Protein AF-A0A7C8DFK2-F1 (afdb_monomer)

Structure (mmCIF, N/CA/C/O backbone):
data_AF-A0A7C8DFK2-F1
#
_entry.id   AF-A0A7C8DFK2-F1
#
loop_
_atom_site.group_PDB
_atom_site.id
_atom_site.type_symbol
_atom_site.label_atom_id
_atom_site.label_alt_id
_atom_site.label_comp_id
_atom_site.label_asym_id
_atom_site.label_entity_id
_atom_site.label_seq_id
_atom_site.pdbx_PDB_ins_code
_atom_site.Cartn_x
_atom_site.Cartn_y
_atom_site.Cartn_z
_atom_site.occupancy
_atom_site.B_iso_or_equiv
_atom_site.auth_seq_id
_atom_site.auth_comp_id
_atom_site.auth_asym_id
_atom_site.auth_atom_id
_atom_site.pdbx_PDB_model_num
ATOM 1 N N . MET A 1 1 ? -37.347 67.494 65.744 1.00 39.38 1 MET A N 1
ATOM 2 C CA . MET A 1 1 ? -37.400 66.284 66.594 1.00 39.38 1 MET A CA 1
ATOM 3 C C . MET A 1 1 ? -36.451 65.264 65.971 1.00 39.38 1 MET A C 1
ATOM 5 O O . MET A 1 1 ? -36.341 65.267 64.757 1.00 39.38 1 MET A O 1
ATOM 9 N N . ALA A 1 2 ? -35.683 64.570 66.809 1.00 41.47 2 ALA A N 1
ATOM 10 C CA . ALA A 1 2 ? -34.433 63.833 66.560 1.00 41.47 2 ALA A CA 1
ATOM 11 C C . ALA A 1 2 ? -34.474 62.707 65.473 1.00 41.47 2 ALA A C 1
ATOM 13 O O . ALA A 1 2 ? -35.560 62.387 65.000 1.00 41.47 2 ALA A O 1
ATOM 14 N N . PRO A 1 3 ? -33.302 62.149 65.079 1.00 59.75 3 PRO A N 1
ATOM 15 C CA . PRO A 1 3 ? -32.980 61.576 63.761 1.00 59.75 3 PRO A CA 1
ATOM 16 C C . PRO A 1 3 ? -32.951 60.034 63.719 1.00 59.75 3 PRO A C 1
ATOM 18 O O . PRO A 1 3 ? -32.849 59.394 64.762 1.00 59.75 3 PRO A O 1
ATOM 21 N N . ASP A 1 4 ? -32.890 59.440 62.523 1.00 48.78 4 ASP A N 1
ATOM 22 C CA . ASP A 1 4 ? -32.510 58.038 62.322 1.00 48.78 4 ASP A CA 1
ATOM 23 C C . ASP A 1 4 ? -31.568 57.842 61.120 1.00 48.78 4 ASP A C 1
ATOM 25 O O . ASP A 1 4 ? -31.900 57.975 59.945 1.00 48.78 4 ASP A O 1
ATOM 29 N N . ALA A 1 5 ? -30.323 57.514 61.459 1.00 47.28 5 ALA A N 1
ATOM 30 C CA . ALA A 1 5 ? -29.384 56.857 60.573 1.00 47.28 5 ALA A CA 1
ATOM 31 C C . ALA A 1 5 ? -29.802 55.391 60.404 1.00 47.28 5 ALA A C 1
ATOM 33 O O . ALA A 1 5 ? -30.155 54.740 61.387 1.00 47.28 5 ALA A O 1
ATOM 34 N N . GLY A 1 6 ? -29.660 54.821 59.206 1.00 37.69 6 GLY A N 1
ATOM 35 C CA . GLY A 1 6 ? -29.756 53.371 59.099 1.00 37.69 6 GLY A CA 1
ATOM 36 C C . GLY A 1 6 ? -29.758 52.793 57.696 1.00 37.69 6 GLY A C 1
ATOM 37 O O . GLY A 1 6 ? -30.711 52.942 56.949 1.00 37.69 6 GLY A O 1
ATOM 38 N N . CYS A 1 7 ? -28.741 51.971 57.455 1.00 39.50 7 CYS A N 1
ATOM 39 C CA . CYS A 1 7 ? -28.824 50.765 56.636 1.00 39.50 7 CYS A CA 1
ATOM 40 C C . CYS A 1 7 ? -28.683 50.930 55.114 1.00 39.50 7 CYS A C 1
ATOM 42 O O . CYS A 1 7 ? -29.612 50.774 54.325 1.00 39.50 7 CYS A O 1
ATOM 44 N N . TRP A 1 8 ? -27.425 51.106 54.710 1.00 36.88 8 TRP A N 1
ATOM 45 C CA . TRP A 1 8 ? -26.896 50.567 53.463 1.00 36.88 8 TRP A CA 1
ATOM 46 C C . TRP A 1 8 ? -27.195 49.062 53.387 1.00 36.88 8 TRP A C 1
ATOM 48 O O . TRP A 1 8 ? -26.505 48.256 54.005 1.00 36.88 8 TRP A O 1
ATOM 58 N N . SER A 1 9 ? -28.232 48.679 52.646 1.00 44.69 9 SER A N 1
ATOM 59 C CA . SER A 1 9 ? -28.533 47.279 52.349 1.00 44.69 9 SER A CA 1
ATOM 60 C C . SER A 1 9 ? -28.952 47.143 50.891 1.00 44.69 9 SER A C 1
ATOM 62 O O . SER A 1 9 ? -30.128 47.188 50.547 1.00 44.69 9 SER A O 1
ATOM 64 N N . LEU A 1 10 ? -27.959 46.975 50.019 1.00 46.81 10 LEU A N 1
ATOM 65 C CA . LEU A 1 10 ? -28.132 46.305 48.734 1.00 46.81 10 LEU A CA 1
ATOM 66 C C . LEU A 1 10 ? -27.070 45.209 48.620 1.00 46.81 10 LEU A C 1
ATOM 68 O O . LEU A 1 10 ? -26.018 45.356 48.009 1.00 46.81 10 LEU A O 1
ATOM 72 N N . ALA A 1 11 ? -27.375 44.123 49.329 1.00 45.28 11 ALA A N 1
ATOM 73 C CA . ALA A 1 11 ? -27.334 42.750 48.841 1.00 45.28 11 ALA A CA 1
ATOM 74 C C . ALA A 1 11 ? -26.162 42.364 47.916 1.00 45.28 11 ALA A C 1
ATOM 76 O O . ALA A 1 11 ? -26.335 42.061 46.736 1.00 45.28 11 ALA A O 1
ATOM 77 N N . PHE A 1 12 ? -24.985 42.197 48.519 1.00 43.47 12 PHE A N 1
ATOM 78 C CA . PHE A 1 12 ? -24.087 41.105 48.143 1.00 43.47 12 PHE A CA 1
ATOM 79 C C . PHE A 1 12 ? -24.758 39.776 48.525 1.00 43.47 12 PHE A C 1
ATOM 81 O O . PHE A 1 12 ? -24.598 39.293 49.640 1.00 43.47 12 PHE A O 1
ATOM 88 N N . SER A 1 13 ? -25.553 39.191 47.628 1.00 46.25 13 SER A N 1
ATOM 89 C CA . SER A 1 13 ? -25.879 37.762 47.701 1.00 46.25 13 SER A CA 1
ATOM 90 C C . SER A 1 13 ? -26.435 37.264 46.372 1.00 46.25 13 SER A C 1
ATOM 92 O O . SER A 1 13 ? -27.638 37.159 46.162 1.00 46.25 13 SER A O 1
ATOM 94 N N . PHE A 1 14 ? -25.532 36.945 45.450 1.00 41.47 14 PHE A N 1
ATOM 95 C CA . PHE A 1 14 ? -25.810 35.931 44.439 1.00 41.47 14 PHE A CA 1
ATOM 96 C C . PHE A 1 14 ? -24.705 34.884 44.519 1.00 41.47 14 PHE A C 1
ATOM 98 O O . PHE A 1 14 ? -23.790 34.807 43.701 1.00 41.47 14 PHE A O 1
ATOM 105 N N . ILE A 1 15 ? -24.802 34.085 45.580 1.00 49.53 15 ILE A N 1
ATOM 106 C CA . ILE A 1 15 ? -24.203 32.760 45.663 1.00 49.53 15 ILE A CA 1
ATOM 107 C C . ILE A 1 15 ? -24.819 31.959 44.509 1.00 49.53 15 ILE A C 1
ATOM 109 O O . ILE A 1 15 ? -25.947 31.476 44.605 1.00 49.53 15 ILE A O 1
ATOM 113 N N . ARG A 1 16 ? -24.120 31.877 43.368 1.00 46.88 16 ARG A N 1
ATOM 114 C CA . ARG A 1 16 ? -24.496 30.931 42.313 1.00 46.88 16 ARG A CA 1
ATOM 115 C C . ARG A 1 16 ? -24.232 29.518 42.833 1.00 46.88 16 ARG A C 1
ATOM 117 O O . ARG A 1 16 ? -23.141 29.271 43.350 1.00 46.88 16 ARG A O 1
ATOM 124 N N . PRO A 1 17 ? -25.196 28.598 42.685 1.00 42.25 17 PRO A N 1
ATOM 125 C CA . PRO A 1 17 ? -25.042 27.232 43.138 1.00 42.25 17 PRO A CA 1
ATOM 126 C C . PRO A 1 17 ? -23.887 26.560 42.398 1.00 42.25 17 PRO A C 1
ATOM 128 O O . PRO A 1 17 ? -23.664 26.768 41.201 1.00 42.25 17 PRO A O 1
ATOM 131 N N . SER A 1 18 ? -23.159 25.757 43.165 1.00 50.97 18 SER A N 1
ATOM 132 C CA . SER A 1 18 ? -22.146 24.812 42.735 1.00 50.97 18 SER A CA 1
ATOM 133 C C . SER A 1 18 ? -22.627 24.017 41.521 1.00 50.97 18 SER A C 1
ATOM 135 O O . SER A 1 18 ? -23.393 23.062 41.626 1.00 50.97 18 SER A O 1
ATOM 137 N N . GLN A 1 19 ? -22.122 24.390 40.346 1.00 52.59 19 GLN A N 1
ATOM 138 C CA . GLN A 1 19 ? -22.049 23.483 39.211 1.00 52.59 19 GLN A CA 1
ATOM 139 C C . GLN A 1 19 ? -21.081 22.375 39.620 1.00 52.59 19 GLN A C 1
ATOM 141 O O . GLN A 1 19 ? -19.871 22.468 39.407 1.00 52.59 19 GLN A O 1
ATOM 146 N N . THR A 1 20 ? -21.614 21.342 40.270 1.00 50.38 20 THR A N 1
ATOM 147 C CA . THR A 1 20 ? -20.996 20.024 40.307 1.00 50.38 20 THR A CA 1
ATOM 148 C C . THR A 1 20 ? -20.925 19.582 38.857 1.00 50.38 20 THR A C 1
ATOM 150 O O . THR A 1 20 ? -21.845 18.998 38.294 1.00 50.38 20 THR A O 1
ATOM 153 N N . ARG A 1 21 ? -19.827 19.982 38.211 1.00 52.28 21 ARG A N 1
ATOM 154 C CA . ARG A 1 21 ? -19.403 19.498 36.911 1.00 52.28 21 ARG A CA 1
ATOM 155 C C . ARG A 1 21 ? -19.293 17.997 37.106 1.00 52.28 21 ARG A C 1
ATOM 157 O O . ARG A 1 21 ? -18.309 17.530 37.672 1.00 52.28 21 ARG A O 1
ATOM 164 N N . PHE A 1 22 ? -20.372 17.296 36.762 1.00 51.34 22 PHE A N 1
ATOM 165 C CA . PHE A 1 22 ? -20.474 15.852 36.772 1.00 51.34 22 PHE A CA 1
ATOM 166 C C . PHE A 1 22 ? -19.246 15.376 36.019 1.00 51.34 22 PHE A C 1
ATOM 168 O O . PHE A 1 22 ? -19.125 15.575 34.807 1.00 51.34 22 PHE A O 1
ATOM 175 N N . PHE A 1 23 ? -18.260 14.922 36.786 1.00 56.03 23 PHE A N 1
ATOM 176 C CA . PHE A 1 23 ? -16.980 14.487 36.282 1.00 56.03 23 PHE A CA 1
ATOM 177 C C . PHE A 1 23 ? -17.324 13.203 35.547 1.00 56.03 23 PHE A C 1
ATOM 179 O O . PHE A 1 23 ? -17.422 12.141 36.156 1.00 56.03 23 PHE A O 1
ATOM 186 N N . LYS A 1 24 ? -17.637 13.322 34.249 1.00 47.75 24 LYS A N 1
ATOM 187 C CA . LYS A 1 24 ? -17.709 12.174 33.358 1.00 47.75 24 LYS A CA 1
ATOM 188 C C . LYS A 1 24 ? -16.368 11.487 33.576 1.00 47.75 24 LYS A C 1
ATOM 190 O O . LYS A 1 24 ? -15.349 12.144 33.332 1.00 47.75 24 LYS A O 1
ATOM 195 N N . PRO A 1 25 ? -16.341 10.270 34.147 1.00 43.12 25 PRO A N 1
ATOM 196 C CA . PRO A 1 25 ? -15.081 9.605 34.393 1.00 43.12 25 PRO A CA 1
ATOM 197 C C . PRO A 1 25 ? -14.350 9.626 33.062 1.00 43.12 25 PRO A C 1
ATOM 199 O O . PRO A 1 25 ? -14.952 9.334 32.021 1.00 43.12 25 PRO A O 1
ATOM 202 N N . ALA A 1 26 ? -13.097 10.076 33.086 1.00 50.59 26 ALA A N 1
ATOM 203 C CA . ALA A 1 26 ? -12.192 9.864 31.982 1.00 50.59 26 ALA A CA 1
ATOM 204 C C . ALA A 1 26 ? -12.039 8.348 31.885 1.00 50.59 26 ALA A C 1
ATOM 206 O O . ALA A 1 26 ? -11.118 7.762 32.445 1.00 50.59 26 ALA A O 1
ATOM 207 N N . HIS A 1 27 ? -13.012 7.705 31.236 1.00 48.81 27 HIS A N 1
ATOM 208 C CA . HIS A 1 27 ? -12.797 6.434 30.602 1.00 48.81 27 HIS A CA 1
ATOM 209 C C . HIS A 1 27 ? -11.564 6.717 29.768 1.00 48.81 27 HIS A C 1
ATOM 211 O O . HIS A 1 27 ? -11.586 7.614 28.917 1.00 48.81 27 HIS A O 1
ATOM 217 N N . SER A 1 28 ? -10.455 6.073 30.120 1.00 44.50 28 SER A N 1
ATOM 218 C CA . SER A 1 28 ? -9.318 5.984 29.230 1.00 44.50 28 SER A CA 1
ATOM 219 C C . SER A 1 28 ? -9.921 5.732 27.860 1.00 44.50 28 SER A C 1
ATOM 221 O O . SER A 1 28 ? -10.651 4.751 27.687 1.00 44.50 28 SER A O 1
ATOM 223 N N . VAL A 1 29 ? -9.733 6.683 26.941 1.00 52.44 29 VAL A N 1
ATOM 224 C CA . VAL A 1 29 ? -10.050 6.491 25.529 1.00 52.44 29 VAL A CA 1
ATOM 225 C C . VAL A 1 29 ? -9.021 5.474 25.060 1.00 52.44 29 VAL A C 1
ATOM 227 O O . VAL A 1 29 ? -8.019 5.789 24.425 1.00 52.44 29 VAL A O 1
ATOM 230 N N . GLU A 1 30 ? -9.208 4.238 25.504 1.00 52.97 30 GLU A N 1
ATOM 231 C CA . GLU A 1 30 ? -8.744 3.064 24.819 1.00 52.97 30 GLU A CA 1
ATOM 232 C C . GLU A 1 30 ? -9.419 3.216 23.468 1.00 52.97 30 GLU A C 1
ATOM 234 O O . GLU A 1 30 ? -10.645 3.177 23.384 1.00 52.97 30 GLU A O 1
ATOM 239 N N . GLY A 1 31 ? -8.644 3.660 22.475 1.00 55.91 31 GLY A N 1
ATOM 240 C CA . GLY A 1 31 ? -9.186 4.021 21.177 1.00 55.91 31 GLY A CA 1
ATOM 241 C C . GLY A 1 31 ? -9.900 2.800 20.631 1.00 55.91 31 GLY A C 1
ATOM 242 O O . GLY A 1 31 ? -9.245 1.858 20.184 1.00 55.91 31 GLY A O 1
ATOM 243 N N . ASP A 1 32 ? -11.222 2.784 20.748 1.00 64.75 32 ASP A N 1
ATOM 244 C CA . ASP A 1 32 ? -12.007 1.636 20.346 1.00 64.75 32 ASP A CA 1
ATOM 245 C C . ASP A 1 32 ? -12.040 1.639 18.823 1.00 64.75 32 ASP A C 1
ATOM 247 O O . ASP A 1 32 ? -12.810 2.344 18.172 1.00 64.75 32 ASP A O 1
ATOM 251 N N . GLN A 1 33 ? -11.076 0.938 18.231 1.00 79.00 33 GLN A N 1
ATOM 252 C CA . GLN A 1 33 ? -11.057 0.741 16.797 1.00 79.00 33 GLN A CA 1
ATOM 253 C C . GLN A 1 33 ? -12.172 -0.222 16.435 1.00 79.00 33 GLN A C 1
ATOM 255 O O . GLN A 1 33 ? -12.206 -1.357 16.920 1.00 79.00 33 GLN A O 1
ATOM 260 N N . THR A 1 34 ? -13.006 0.193 15.486 1.00 88.50 34 THR A N 1
ATOM 261 C CA . THR A 1 34 ? -14.001 -0.695 14.892 1.00 88.50 34 THR A CA 1
ATOM 262 C C . THR A 1 34 ? -13.335 -1.968 14.363 1.00 88.50 34 THR A C 1
ATOM 264 O O . THR A 1 34 ? -12.220 -1.943 13.829 1.00 88.50 34 THR A O 1
ATOM 267 N N . MET A 1 35 ? -14.030 -3.102 14.467 1.00 90.81 35 MET A N 1
ATOM 268 C CA . MET A 1 35 ? -13.520 -4.377 13.950 1.00 90.81 35 MET A CA 1
ATOM 269 C C . MET A 1 35 ? -13.180 -4.303 12.457 1.00 90.81 35 MET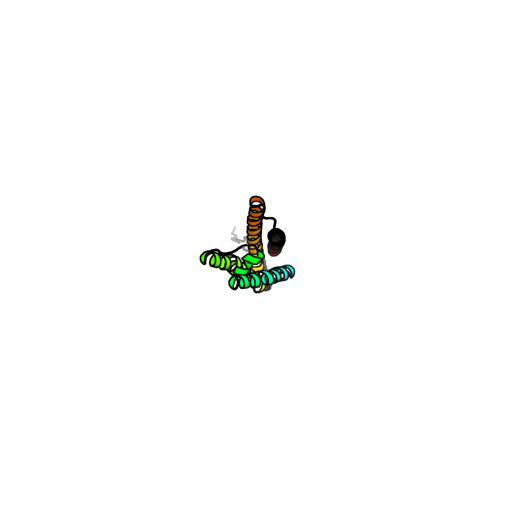 A C 1
ATOM 271 O O . MET A 1 35 ? -12.186 -4.878 12.025 1.00 90.81 35 MET A O 1
ATOM 275 N N . ALA A 1 36 ? -13.942 -3.523 11.685 1.00 91.50 36 ALA A N 1
ATOM 276 C CA . ALA A 1 36 ? -13.654 -3.264 10.278 1.00 91.50 36 ALA A CA 1
ATOM 277 C C . ALA A 1 36 ? -12.286 -2.585 10.073 1.00 91.50 36 ALA A C 1
ATOM 279 O O . ALA A 1 36 ? -11.546 -2.979 9.175 1.00 91.50 36 ALA A O 1
ATOM 280 N N . MET A 1 37 ? -11.915 -1.611 10.916 1.00 93.00 37 MET A N 1
ATOM 281 C CA . MET A 1 37 ? -10.613 -0.9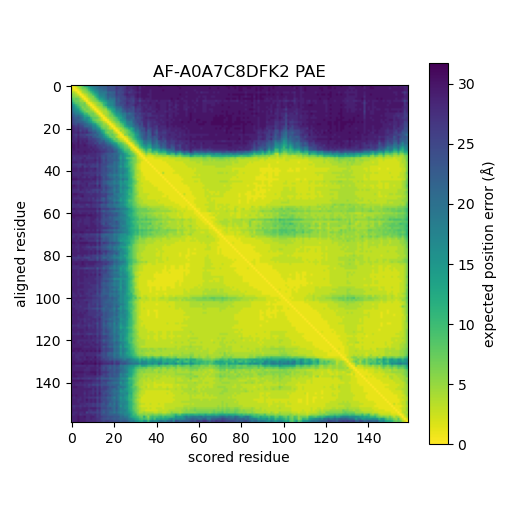33 10.829 1.00 93.00 37 MET A CA 1
ATOM 282 C C . MET A 1 37 ? -9.472 -1.893 11.152 1.00 93.00 37 MET A C 1
ATOM 284 O O . MET A 1 37 ? -8.478 -1.929 10.430 1.00 93.00 37 MET A O 1
ATOM 288 N N . LYS A 1 38 ? -9.638 -2.724 12.187 1.00 93.19 38 LYS A N 1
ATOM 289 C CA . LYS A 1 38 ? -8.651 -3.752 12.539 1.00 93.19 38 LYS A CA 1
ATOM 290 C C . LYS A 1 38 ? -8.449 -4.750 11.401 1.00 93.19 38 LYS A C 1
ATOM 292 O O . LYS A 1 38 ? -7.316 -5.063 11.060 1.00 93.19 38 LYS A O 1
ATOM 297 N N . ILE A 1 39 ? -9.532 -5.217 10.778 1.00 95.25 39 ILE A N 1
ATOM 298 C CA . ILE A 1 39 ? -9.450 -6.142 9.640 1.00 95.25 39 ILE A CA 1
ATOM 299 C C . ILE A 1 39 ? -8.753 -5.469 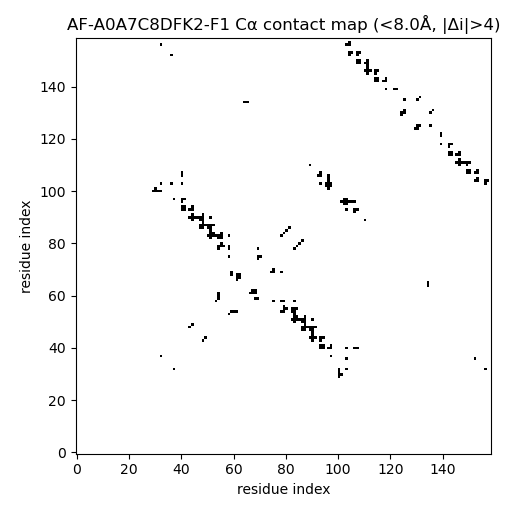8.456 1.00 95.25 39 ILE A C 1
ATOM 301 O O . ILE A 1 39 ? -7.815 -6.035 7.902 1.00 95.25 39 ILE A O 1
ATOM 305 N N . PHE A 1 40 ? -9.156 -4.249 8.098 1.00 95.38 40 PHE A N 1
ATOM 306 C CA . PHE A 1 40 ? -8.572 -3.518 6.974 1.00 95.38 40 PHE A CA 1
ATOM 307 C C . PHE A 1 40 ? -7.068 -3.266 7.154 1.00 95.38 40 PHE A C 1
ATOM 309 O O . PHE A 1 40 ? -6.271 -3.556 6.258 1.00 95.38 40 PHE A O 1
ATOM 316 N N . LEU A 1 41 ? -6.656 -2.769 8.324 1.00 95.75 41 LEU A N 1
ATOM 317 C CA . LEU A 1 41 ? -5.243 -2.555 8.625 1.00 95.75 41 LEU A CA 1
ATOM 318 C C . LEU A 1 41 ? -4.486 -3.886 8.713 1.00 95.75 41 LEU A C 1
ATOM 320 O O . LEU A 1 41 ? -3.371 -3.968 8.214 1.00 95.75 41 LEU A O 1
ATOM 324 N N . GLY A 1 42 ? -5.094 -4.937 9.271 1.00 96.75 42 GLY A N 1
ATOM 325 C CA . GLY A 1 42 ? -4.529 -6.290 9.330 1.00 96.75 42 GLY A CA 1
ATOM 326 C C . GLY A 1 42 ? -4.220 -6.864 7.951 1.00 96.75 42 GLY A C 1
ATOM 327 O O . GLY A 1 42 ? -3.097 -7.298 7.701 1.00 96.75 42 GLY A O 1
ATOM 328 N N . LEU A 1 43 ? -5.185 -6.794 7.032 1.00 96.31 43 LEU A N 1
ATOM 329 C CA . LEU A 1 43 ? -4.998 -7.198 5.637 1.00 96.31 43 LEU A CA 1
ATOM 330 C C . LEU A 1 43 ? -3.919 -6.357 4.952 1.00 96.31 43 LEU A C 1
ATOM 332 O O . LEU A 1 43 ? -3.077 -6.892 4.238 1.00 96.31 43 LEU A O 1
ATOM 336 N N . SER A 1 44 ? -3.893 -5.052 5.222 1.00 95.81 44 SER A N 1
ATOM 337 C CA . SER A 1 44 ? -2.871 -4.157 4.680 1.00 95.81 44 SER A CA 1
ATOM 338 C C . SER A 1 44 ? -1.468 -4.536 5.165 1.00 95.81 44 SER A C 1
ATOM 340 O O . SER A 1 44 ? -0.545 -4.601 4.360 1.00 95.81 44 SER A O 1
ATOM 342 N N . VAL A 1 45 ? -1.289 -4.865 6.448 1.00 97.44 45 VAL A N 1
ATOM 343 C CA . VAL A 1 45 ? -0.009 -5.394 6.950 1.00 97.44 45 VAL A CA 1
ATOM 344 C C . VAL A 1 45 ? 0.368 -6.671 6.211 1.00 97.44 45 VAL A C 1
ATOM 346 O O . VAL A 1 45 ? 1.500 -6.792 5.754 1.00 97.44 45 VAL A O 1
ATOM 349 N N . PHE A 1 46 ? -0.576 -7.601 6.072 1.00 96.88 46 PHE A N 1
ATOM 350 C CA . PHE A 1 46 ? -0.332 -8.897 5.446 1.00 96.88 46 PHE A CA 1
ATOM 351 C C . PHE A 1 46 ? 0.035 -8.798 3.959 1.00 96.88 46 PHE A C 1
ATOM 353 O O . PHE A 1 46 ? 0.810 -9.612 3.473 1.00 96.88 46 PHE A O 1
ATOM 360 N N . ILE A 1 47 ? -0.483 -7.801 3.241 1.00 94.69 47 ILE A N 1
ATOM 361 C CA . ILE A 1 47 ? -0.183 -7.597 1.819 1.00 94.69 47 ILE A CA 1
ATOM 362 C C . ILE A 1 47 ? 1.113 -6.796 1.647 1.00 94.69 47 ILE A C 1
ATOM 364 O O . ILE A 1 47 ? 2.037 -7.250 0.978 1.00 94.69 47 ILE A O 1
ATOM 368 N N . TRP A 1 48 ? 1.207 -5.615 2.262 1.00 95.75 48 TRP A N 1
ATOM 369 C CA . TRP A 1 48 ? 2.283 -4.659 1.975 1.00 95.75 48 TRP A CA 1
ATOM 370 C C . TRP A 1 48 ? 3.615 -5.030 2.622 1.00 95.75 48 TRP A C 1
ATOM 372 O O . TRP A 1 48 ? 4.666 -4.817 2.020 1.00 95.75 48 TRP A O 1
ATOM 382 N N . LEU A 1 49 ? 3.593 -5.580 3.841 1.00 96.56 49 LEU A N 1
ATOM 383 C CA . LEU A 1 49 ? 4.824 -5.853 4.579 1.00 96.56 49 LEU A CA 1
ATOM 384 C C . LEU A 1 49 ? 5.625 -7.009 3.953 1.00 96.56 49 LEU A C 1
ATOM 386 O O . LEU A 1 49 ? 6.808 -6.805 3.680 1.00 96.56 49 LEU A O 1
ATOM 390 N N . PRO A 1 50 ? 5.038 -8.191 3.668 1.00 96.50 50 PRO A N 1
ATOM 391 C CA . PRO A 1 50 ? 5.783 -9.276 3.039 1.00 96.50 50 PRO A CA 1
ATOM 392 C C . PRO A 1 50 ? 6.191 -8.936 1.608 1.00 96.50 50 PRO A C 1
ATOM 394 O O . PRO A 1 50 ? 7.315 -9.242 1.225 1.00 96.50 50 PRO A O 1
ATOM 397 N N . TYR A 1 51 ? 5.318 -8.270 0.840 1.00 93.81 51 TYR A N 1
ATOM 398 C CA . TYR A 1 51 ? 5.624 -7.882 -0.537 1.00 93.81 51 TYR A CA 1
ATOM 399 C C . TYR A 1 51 ? 6.803 -6.901 -0.600 1.00 93.81 51 TYR A C 1
ATOM 401 O O . TYR A 1 51 ? 7.772 -7.153 -1.315 1.00 93.81 51 TYR A O 1
ATOM 409 N N . GLY A 1 52 ? 6.798 -5.863 0.243 1.00 95.00 52 GLY A N 1
ATOM 410 C CA . GLY A 1 52 ? 7.916 -4.929 0.343 1.00 95.00 52 GLY A CA 1
ATOM 411 C C . GLY A 1 52 ? 9.218 -5.613 0.767 1.00 95.00 52 GLY A C 1
ATOM 412 O O . GLY A 1 52 ? 10.247 -5.451 0.115 1.00 95.00 52 GLY A O 1
ATOM 413 N N . LEU A 1 53 ? 9.193 -6.443 1.814 1.00 96.56 53 LEU A N 1
ATOM 414 C CA . LEU A 1 53 ? 10.390 -7.172 2.252 1.00 96.56 53 LEU A CA 1
ATOM 415 C C . LEU A 1 53 ? 10.922 -8.114 1.164 1.00 96.56 53 LEU A C 1
ATOM 417 O O . LEU A 1 53 ? 12.137 -8.229 0.987 1.00 96.56 53 LEU A O 1
ATOM 421 N N . TYR A 1 54 ? 10.028 -8.748 0.407 1.00 95.69 54 TYR A N 1
ATOM 422 C CA . TYR A 1 54 ? 10.395 -9.609 -0.708 1.00 95.69 54 TYR A CA 1
ATOM 423 C C . TYR A 1 54 ? 11.079 -8.820 -1.830 1.00 95.69 54 TYR A C 1
ATOM 425 O O . TYR A 1 54 ? 12.169 -9.202 -2.245 1.00 95.69 54 TYR A O 1
ATOM 433 N N . CYS A 1 55 ? 10.534 -7.671 -2.242 1.00 93.12 55 CYS A N 1
ATOM 434 C CA . CYS A 1 55 ? 11.165 -6.798 -3.238 1.00 93.12 55 CYS A CA 1
ATOM 435 C C . CYS A 1 55 ? 12.485 -6.168 -2.755 1.00 93.12 55 CYS A C 1
ATOM 437 O O . CYS A 1 55 ? 13.346 -5.851 -3.577 1.00 93.12 55 CYS A O 1
ATOM 439 N N . ILE A 1 56 ? 12.686 -6.007 -1.438 1.00 94.31 56 ILE A N 1
ATOM 440 C CA . ILE A 1 56 ? 13.999 -5.635 -0.885 1.00 94.31 56 ILE A CA 1
ATOM 441 C C . ILE A 1 56 ? 15.002 -6.760 -1.087 1.00 94.31 56 ILE A C 1
ATOM 443 O O . ILE A 1 56 ? 16.151 -6.448 -1.364 1.00 94.31 56 ILE A O 1
ATOM 447 N N . ALA A 1 57 ? 14.623 -8.028 -0.916 1.00 95.81 57 ALA A N 1
ATOM 448 C CA . ALA A 1 57 ? 15.539 -9.161 -1.039 1.00 95.81 57 ALA A CA 1
ATOM 449 C C . ALA A 1 57 ? 15.797 -9.541 -2.508 1.00 95.81 57 ALA A C 1
ATOM 451 O O . ALA A 1 57 ? 16.957 -9.680 -2.904 1.00 95.81 57 ALA A O 1
ATOM 452 N N . VAL A 1 58 ? 14.726 -9.632 -3.301 1.00 93.75 58 VAL A N 1
ATOM 453 C CA . VAL A 1 58 ? 14.681 -10.136 -4.682 1.00 93.75 58 VAL A CA 1
ATOM 454 C C . VAL A 1 58 ? 14.026 -9.085 -5.599 1.00 93.75 58 VAL A C 1
ATOM 456 O O . VAL A 1 58 ? 12.853 -9.210 -5.956 1.00 93.75 58 VAL A O 1
ATOM 459 N N . PRO A 1 59 ? 14.731 -7.999 -5.967 1.00 90.75 59 PRO A N 1
ATOM 460 C CA . PRO A 1 59 ? 14.182 -6.968 -6.852 1.00 90.75 59 PRO A CA 1
ATOM 461 C C . PRO A 1 59 ? 13.953 -7.463 -8.288 1.00 90.75 59 PRO A C 1
ATOM 463 O O . PRO A 1 59 ? 13.159 -6.866 -9.010 1.00 90.75 59 PRO A O 1
ATOM 466 N N . GLU A 1 60 ? 14.613 -8.546 -8.706 1.00 91.75 60 GLU A N 1
ATOM 467 C CA . GLU A 1 60 ? 14.490 -9.133 -10.045 1.00 91.75 60 GLU A CA 1
ATOM 468 C C . GLU A 1 60 ? 13.088 -9.702 -10.306 1.00 91.75 60 GLU A C 1
ATOM 470 O O . GLU A 1 60 ? 12.663 -9.775 -11.455 1.00 91.75 60 GLU A O 1
ATOM 475 N N . TYR A 1 61 ? 12.332 -10.019 -9.249 1.00 90.31 61 TYR A N 1
ATOM 476 C CA . TYR A 1 61 ? 10.942 -10.474 -9.338 1.00 90.31 61 TYR A CA 1
ATOM 477 C C . TYR A 1 61 ? 10.057 -9.540 -10.182 1.00 90.31 61 TYR A C 1
ATOM 479 O O . TYR A 1 61 ? 9.175 -9.990 -10.911 1.00 90.31 61 TYR A O 1
ATOM 487 N N . LEU A 1 62 ? 10.304 -8.228 -10.122 1.00 88.75 62 LEU A N 1
ATOM 488 C CA . LEU A 1 62 ? 9.520 -7.241 -10.869 1.00 88.75 62 LEU A CA 1
ATOM 489 C C . LEU A 1 62 ? 9.734 -7.309 -12.383 1.00 88.75 62 LEU A C 1
ATOM 491 O O . LEU A 1 62 ? 8.847 -6.893 -13.134 1.00 88.75 62 LEU A O 1
ATOM 495 N N . ALA A 1 63 ? 10.856 -7.867 -12.837 1.00 89.94 63 ALA A N 1
ATOM 496 C CA . ALA A 1 63 ? 11.088 -8.099 -14.254 1.00 89.94 63 ALA A CA 1
ATOM 497 C C . ALA A 1 63 ? 10.128 -9.168 -14.790 1.00 89.94 63 ALA A C 1
ATOM 499 O O . ALA A 1 63 ? 9.550 -8.987 -15.857 1.00 89.94 63 ALA A O 1
ATOM 500 N N . GLU A 1 64 ? 9.904 -10.239 -14.026 1.00 86.62 64 GLU A N 1
ATOM 501 C CA . GLU A 1 64 ? 8.979 -11.314 -14.399 1.00 86.62 64 GLU A CA 1
ATOM 502 C C . GLU A 1 64 ? 7.515 -10.897 -14.221 1.00 86.62 64 GLU A C 1
ATOM 504 O O . GLU A 1 64 ? 6.684 -11.164 -15.084 1.00 86.62 64 GLU A O 1
ATOM 509 N N . ALA A 1 65 ? 7.195 -10.215 -13.116 1.00 84.25 65 ALA A N 1
ATOM 510 C CA . ALA A 1 65 ? 5.817 -9.872 -12.776 1.00 84.25 65 ALA A CA 1
ATOM 511 C C . ALA A 1 65 ? 5.254 -8.697 -13.594 1.00 84.25 65 ALA A C 1
ATOM 513 O O . ALA A 1 65 ? 4.076 -8.703 -13.944 1.00 84.25 65 ALA A O 1
ATOM 514 N N . ALA A 1 66 ? 6.076 -7.678 -13.862 1.00 85.25 66 ALA A N 1
ATOM 515 C CA . ALA A 1 66 ? 5.632 -6.399 -14.420 1.00 85.25 66 ALA A CA 1
ATOM 516 C C . ALA A 1 66 ? 6.454 -5.935 -15.635 1.00 85.25 66 ALA A C 1
ATOM 518 O O . ALA A 1 66 ? 6.222 -4.839 -16.140 1.00 85.25 66 ALA A O 1
ATOM 519 N N . GLY A 1 67 ? 7.450 -6.712 -16.075 1.00 87.44 67 GLY A N 1
ATOM 520 C CA . GLY A 1 67 ? 8.392 -6.281 -17.114 1.00 87.44 67 GLY A CA 1
ATOM 521 C C . GLY A 1 67 ? 9.354 -5.177 -16.660 1.00 87.44 67 GLY A C 1
ATOM 522 O O . GLY A 1 67 ? 10.043 -4.582 -17.487 1.00 87.44 67 GLY A O 1
ATOM 523 N N . VAL A 1 68 ? 9.418 -4.878 -15.356 1.00 87.81 68 VAL A N 1
ATOM 524 C CA . VAL A 1 68 ? 10.252 -3.802 -14.807 1.00 87.81 68 VAL A CA 1
ATOM 525 C C . VAL A 1 68 ? 11.624 -4.363 -14.445 1.00 87.81 68 VAL A C 1
ATOM 527 O O . VAL A 1 68 ? 11.816 -4.931 -13.372 1.00 87.81 68 VAL A O 1
ATOM 530 N N . ALA A 1 69 ? 12.590 -4.188 -15.346 1.00 91.06 69 ALA A N 1
ATOM 531 C CA . ALA A 1 69 ? 13.969 -4.626 -15.156 1.00 91.06 69 ALA A CA 1
ATOM 532 C C . ALA A 1 69 ? 14.925 -3.437 -14.983 1.00 91.06 69 ALA A C 1
ATOM 534 O O . ALA A 1 69 ? 14.875 -2.454 -15.723 1.00 91.06 69 ALA A O 1
ATOM 535 N N . ALA A 1 70 ? 15.841 -3.546 -14.022 1.00 91.25 70 ALA A N 1
ATOM 536 C CA . ALA A 1 70 ? 16.932 -2.593 -13.874 1.00 91.25 70 ALA A CA 1
ATOM 537 C C . ALA A 1 70 ? 18.062 -2.906 -14.863 1.00 91.25 70 ALA A C 1
ATOM 539 O O . ALA A 1 70 ? 18.555 -4.029 -14.921 1.00 91.25 70 ALA A O 1
ATOM 540 N N . THR A 1 71 ? 18.522 -1.893 -15.596 1.00 93.69 71 THR A N 1
ATOM 541 C CA . THR A 1 71 ? 19.676 -2.002 -16.508 1.00 93.69 71 THR A CA 1
ATOM 542 C C . THR A 1 71 ? 20.999 -1.593 -15.854 1.00 93.69 71 THR A C 1
ATOM 544 O O . THR A 1 71 ? 22.066 -1.790 -16.428 1.00 93.69 71 THR A O 1
ATOM 547 N N . THR A 1 72 ? 20.947 -1.013 -14.651 1.00 95.12 72 THR A N 1
ATOM 548 C CA . THR A 1 72 ? 22.108 -0.530 -13.893 1.00 95.12 72 THR A CA 1
ATOM 549 C C . THR A 1 72 ? 21.941 -0.816 -12.401 1.00 95.12 72 THR A C 1
ATOM 551 O O . THR A 1 72 ? 20.821 -0.973 -11.913 1.00 95.12 72 THR A O 1
ATOM 554 N N . ALA A 1 73 ? 23.048 -0.807 -11.650 1.00 93.88 73 ALA A N 1
ATOM 555 C CA . ALA A 1 73 ? 23.022 -0.966 -10.192 1.00 93.88 73 ALA A CA 1
ATOM 556 C C . ALA A 1 73 ? 22.187 0.123 -9.485 1.00 93.88 73 ALA A C 1
ATOM 558 O O . ALA A 1 73 ? 21.512 -0.144 -8.486 1.00 93.88 73 ALA A O 1
ATOM 559 N N . THR A 1 74 ? 22.182 1.344 -10.026 1.00 95.00 74 THR A N 1
ATOM 560 C CA . THR A 1 74 ? 21.314 2.430 -9.555 1.00 95.00 74 THR A CA 1
ATOM 561 C C . THR A 1 74 ? 19.843 2.080 -9.761 1.00 95.00 74 THR A C 1
ATOM 563 O O . THR A 1 74 ? 19.062 2.206 -8.825 1.00 95.00 74 THR A O 1
ATOM 566 N N . GLY A 1 75 ? 19.467 1.546 -10.929 1.00 93.88 75 GLY A N 1
ATOM 567 C CA . GLY A 1 75 ? 18.100 1.078 -11.183 1.00 93.88 75 GLY A CA 1
ATOM 568 C C . GLY A 1 75 ? 17.654 -0.015 -10.206 1.00 93.88 75 GLY A C 1
ATOM 569 O O . GLY A 1 75 ? 16.539 0.030 -9.695 1.00 93.88 75 GLY A O 1
ATOM 570 N N . THR A 1 76 ? 18.535 -0.960 -9.866 1.00 94.56 76 THR A N 1
ATOM 571 C CA . THR A 1 76 ? 18.232 -1.991 -8.858 1.00 94.56 76 THR A CA 1
ATOM 572 C C . THR A 1 76 ? 18.004 -1.371 -7.479 1.00 94.56 76 THR A C 1
ATOM 574 O O . THR A 1 76 ? 17.130 -1.815 -6.735 1.00 94.56 76 THR A O 1
ATOM 577 N N . THR A 1 77 ? 18.770 -0.334 -7.135 1.00 95.69 77 THR A N 1
ATOM 578 C CA . THR A 1 77 ? 18.619 0.398 -5.870 1.00 95.69 77 THR A CA 1
ATOM 579 C C . THR A 1 77 ? 17.277 1.127 -5.817 1.00 95.69 77 THR A C 1
ATOM 581 O O . THR A 1 77 ? 16.575 1.022 -4.813 1.00 95.69 77 THR A O 1
ATOM 584 N N . GLU A 1 78 ? 16.874 1.775 -6.910 1.00 95.38 78 GLU A N 1
ATOM 585 C CA . GLU A 1 78 ? 15.568 2.434 -7.032 1.00 95.38 78 GLU A CA 1
ATOM 586 C C . GLU A 1 78 ? 14.411 1.440 -6.886 1.00 95.38 78 GLU A C 1
ATOM 588 O O . GLU A 1 78 ? 13.458 1.701 -6.151 1.00 95.38 78 GLU A O 1
ATOM 593 N N . ILE A 1 79 ? 14.516 0.257 -7.503 1.00 94.81 79 ILE A N 1
ATOM 594 C CA . ILE A 1 79 ? 13.516 -0.804 -7.336 1.00 94.81 79 ILE A CA 1
ATOM 595 C C . ILE A 1 79 ? 13.408 -1.221 -5.861 1.00 94.81 79 ILE A C 1
ATOM 597 O O . ILE A 1 79 ? 12.304 -1.250 -5.311 1.00 94.81 79 ILE A O 1
ATOM 601 N N . ARG A 1 80 ? 14.537 -1.484 -5.188 1.00 95.81 80 ARG A N 1
ATOM 602 C CA . ARG A 1 80 ? 14.540 -1.842 -3.757 1.00 95.81 80 ARG A CA 1
ATOM 603 C C . ARG A 1 80 ? 13.995 -0.710 -2.885 1.00 95.81 80 ARG A C 1
ATOM 605 O O . ARG A 1 80 ? 13.328 -0.988 -1.894 1.00 95.81 80 ARG A O 1
ATOM 612 N N . ALA A 1 81 ? 14.234 0.551 -3.232 1.00 96.00 81 ALA A N 1
ATOM 613 C CA . ALA A 1 81 ? 13.723 1.694 -2.481 1.00 96.00 81 ALA A CA 1
ATOM 614 C C . ALA A 1 81 ? 12.202 1.870 -2.651 1.00 96.00 81 ALA A C 1
ATOM 616 O O . ALA A 1 81 ? 11.482 1.983 -1.657 1.00 96.00 81 ALA A O 1
ATOM 617 N N . MET A 1 82 ? 11.705 1.861 -3.891 1.00 94.81 82 MET A N 1
ATOM 618 C CA . MET A 1 82 ? 10.307 2.168 -4.216 1.00 94.81 82 MET A CA 1
ATOM 619 C C . MET A 1 82 ? 9.369 0.979 -4.025 1.00 94.81 82 MET A C 1
ATOM 621 O O . MET A 1 82 ? 8.318 1.107 -3.403 1.00 94.81 82 MET A O 1
ATOM 625 N N . TYR A 1 83 ? 9.740 -0.194 -4.531 1.00 93.12 83 TYR A N 1
ATOM 626 C CA . TYR A 1 83 ? 8.915 -1.390 -4.387 1.00 93.12 83 TYR A CA 1
ATOM 627 C C . TYR A 1 83 ? 9.226 -2.135 -3.097 1.00 93.12 83 TYR A C 1
ATOM 629 O O . TYR A 1 83 ? 8.359 -2.781 -2.534 1.00 93.12 83 TYR A O 1
ATOM 637 N N . GLY A 1 84 ? 10.441 -2.006 -2.575 1.00 95.31 84 GLY A N 1
ATOM 638 C CA . GLY A 1 84 ? 10.797 -2.624 -1.310 1.00 95.31 84 GLY A CA 1
ATOM 639 C C . GLY A 1 84 ? 10.524 -1.733 -0.096 1.00 95.31 84 GLY A C 1
ATOM 640 O O . GLY A 1 84 ? 9.608 -1.971 0.695 1.00 95.31 84 GLY A O 1
ATOM 641 N N . GLY A 1 85 ? 11.341 -0.693 0.068 1.00 96.75 85 GLY A N 1
ATOM 642 C CA . GLY A 1 85 ? 11.378 0.164 1.25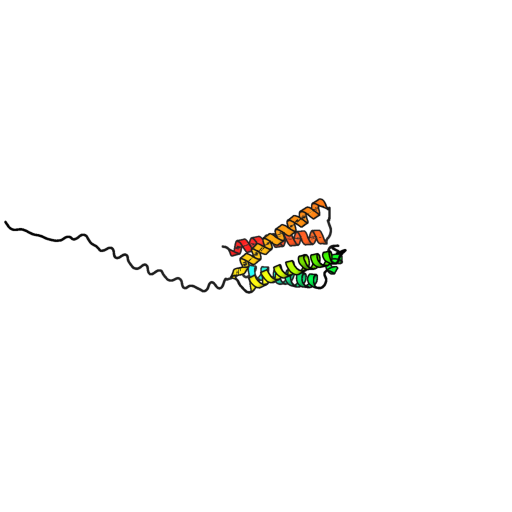4 1.00 96.75 85 GLY A CA 1
ATOM 643 C C . GLY A 1 85 ? 10.078 0.924 1.515 1.00 96.75 85 GLY A C 1
ATOM 644 O O . GLY A 1 85 ? 9.563 0.896 2.637 1.00 96.75 85 GLY A O 1
ATOM 645 N N . LEU A 1 86 ? 9.514 1.572 0.492 1.00 96.19 86 LEU A N 1
ATOM 646 C CA . LEU A 1 86 ? 8.263 2.324 0.628 1.00 96.19 86 LEU A CA 1
ATOM 647 C C . LEU A 1 86 ? 7.091 1.401 0.987 1.00 96.19 86 LEU A C 1
ATOM 649 O O . LEU A 1 86 ? 6.363 1.683 1.937 1.00 96.19 86 LEU A O 1
ATOM 653 N N . GLN A 1 87 ? 6.938 0.268 0.300 1.00 95.81 87 GLN A N 1
ATOM 654 C CA . GLN A 1 87 ? 5.859 -0.687 0.583 1.00 95.81 87 GLN A CA 1
ATOM 655 C C . GLN A 1 87 ? 6.002 -1.339 1.962 1.00 95.81 87 GLN A C 1
ATOM 657 O O . GLN A 1 87 ? 5.025 -1.441 2.706 1.00 95.81 87 GLN A O 1
ATOM 662 N N . THR A 1 88 ? 7.232 -1.673 2.361 1.00 97.50 88 THR A N 1
ATOM 663 C CA . THR A 1 88 ? 7.527 -2.133 3.725 1.00 97.50 88 THR A CA 1
ATOM 664 C C . THR A 1 88 ? 7.096 -1.078 4.746 1.00 97.50 88 THR A C 1
ATOM 666 O O . THR A 1 88 ? 6.439 -1.397 5.735 1.00 97.50 88 THR A O 1
ATOM 669 N N . SER A 1 89 ? 7.396 0.198 4.489 1.00 97.50 89 SER A N 1
ATOM 670 C CA . SER A 1 89 ? 7.021 1.311 5.370 1.00 97.50 89 SER A CA 1
ATOM 671 C C . SER A 1 89 ? 5.503 1.499 5.468 1.00 97.50 89 SER A C 1
ATOM 673 O O . SER A 1 89 ? 4.996 1.772 6.555 1.00 97.50 89 SER A O 1
ATOM 675 N N . ILE A 1 90 ? 4.762 1.290 4.374 1.00 97.25 90 ILE A N 1
ATOM 676 C CA . ILE A 1 90 ? 3.289 1.275 4.373 1.00 97.25 90 ILE A CA 1
ATOM 677 C C . ILE A 1 90 ? 2.764 0.151 5.273 1.00 97.25 90 ILE A C 1
ATOM 679 O O . ILE A 1 90 ? 1.906 0.391 6.129 1.00 97.25 90 ILE A O 1
ATOM 683 N N . GLY A 1 91 ? 3.309 -1.061 5.135 1.00 97.06 91 GLY A N 1
ATOM 684 C CA . GLY A 1 91 ? 2.971 -2.192 6.000 1.00 97.06 91 GLY A CA 1
ATOM 685 C C . GLY A 1 91 ? 3.247 -1.894 7.477 1.00 97.06 91 GLY A C 1
ATOM 686 O O . GLY A 1 91 ? 2.389 -2.122 8.329 1.00 97.06 91 GLY A O 1
ATOM 687 N N . LEU A 1 92 ? 4.401 -1.300 7.791 1.00 97.94 92 LEU A N 1
ATOM 688 C CA . LEU A 1 92 ? 4.762 -0.903 9.156 1.00 97.94 92 LEU A CA 1
ATOM 689 C C . LEU A 1 92 ? 3.847 0.193 9.718 1.00 97.94 92 LEU A C 1
ATOM 691 O O . LEU A 1 92 ? 3.476 0.131 10.890 1.00 97.94 92 LEU A O 1
ATOM 695 N N . LEU A 1 93 ? 3.439 1.169 8.902 1.00 97.69 93 LEU A N 1
ATOM 696 C CA . LEU A 1 93 ? 2.477 2.195 9.308 1.00 97.69 93 LEU A CA 1
ATOM 697 C C . LEU A 1 93 ? 1.121 1.572 9.670 1.00 97.69 93 LEU A C 1
ATOM 699 O O . LEU A 1 93 ? 0.519 1.940 10.680 1.00 97.69 93 LEU A O 1
ATOM 703 N N . CYS A 1 94 ? 0.665 0.586 8.896 1.00 96.75 94 CYS A N 1
ATOM 704 C CA . CYS A 1 94 ? -0.560 -0.155 9.198 1.00 96.75 94 CYS A CA 1
ATOM 705 C C . CYS A 1 94 ? -0.420 -0.982 10.483 1.00 96.75 94 CYS A C 1
ATOM 707 O O . CYS A 1 94 ? -1.325 -0.977 11.317 1.00 96.75 94 CYS A O 1
ATOM 709 N N . ALA A 1 95 ? 0.733 -1.625 10.690 1.00 97.25 95 ALA A N 1
ATOM 710 C CA . ALA A 1 95 ? 1.026 -2.381 11.906 1.00 97.25 95 ALA A CA 1
ATOM 711 C C . ALA A 1 95 ? 1.057 -1.469 13.142 1.00 97.25 95 ALA A C 1
ATOM 713 O O . ALA A 1 95 ? 0.519 -1.820 14.192 1.00 97.25 95 ALA A O 1
ATOM 714 N N . LEU A 1 96 ? 1.612 -0.261 13.008 1.00 96.50 96 LEU A N 1
ATOM 715 C CA . LEU A 1 96 ? 1.557 0.768 14.042 1.00 96.50 96 LEU A CA 1
ATOM 716 C C . LEU A 1 96 ? 0.111 1.196 14.327 1.00 96.50 96 LEU A C 1
ATOM 718 O O . LEU A 1 96 ? -0.248 1.353 15.492 1.00 96.50 96 LEU A O 1
ATOM 722 N N . GLY A 1 97 ? -0.711 1.350 13.286 1.00 94.31 97 GLY A N 1
ATOM 723 C CA . GLY A 1 97 ? -2.142 1.620 13.409 1.00 94.31 97 GLY A CA 1
ATOM 724 C C . GLY A 1 97 ? -2.885 0.534 14.190 1.00 94.31 97 GLY A C 1
ATOM 725 O O . GLY A 1 97 ? -3.699 0.867 15.043 1.00 94.31 97 GLY A O 1
ATOM 726 N N . LEU A 1 98 ? -2.566 -0.746 13.972 1.00 94.38 98 LEU A N 1
ATOM 727 C CA . LEU A 1 98 ? -3.133 -1.872 14.731 1.00 94.38 98 LEU A CA 1
ATOM 728 C C . LEU A 1 98 ? -2.667 -1.900 16.185 1.00 94.38 98 LEU A C 1
ATOM 730 O O . LEU A 1 98 ? -3.471 -2.066 17.097 1.00 94.38 98 LEU A O 1
ATOM 734 N N . ALA A 1 99 ? -1.362 -1.738 16.404 1.00 95.12 99 ALA A N 1
ATOM 735 C CA . ALA A 1 99 ? -0.771 -1.801 17.735 1.00 95.12 99 ALA A CA 1
ATOM 736 C C . ALA A 1 99 ? -1.164 -0.597 18.601 1.00 95.12 99 ALA A C 1
ATOM 738 O O . ALA A 1 99 ? -1.158 -0.675 19.829 1.00 95.12 99 ALA A O 1
ATOM 739 N N . ARG A 1 100 ? -1.456 0.548 17.975 1.00 93.06 100 ARG A N 1
ATOM 740 C CA . ARG A 1 100 ? -1.758 1.803 18.663 1.00 93.06 100 ARG A CA 1
ATOM 741 C C . ARG A 1 100 ? -2.963 2.486 18.022 1.00 93.06 100 ARG A C 1
ATOM 743 O O . ARG A 1 100 ? -2.785 3.259 17.076 1.00 93.06 100 ARG A O 1
ATOM 750 N N . PRO A 1 101 ? -4.160 2.324 18.616 1.00 88.19 101 PRO A N 1
ATOM 751 C CA . PRO A 1 101 ? -5.405 2.858 18.093 1.00 88.19 101 PRO A CA 1
ATOM 752 C C . PRO A 1 101 ? -5.410 4.300 17.613 1.00 88.19 101 PRO A C 1
ATOM 754 O O . PRO A 1 101 ? -5.991 4.604 16.574 1.00 88.19 101 PRO A O 1
ATOM 757 N N . LYS A 1 102 ? -4.682 5.165 18.320 1.00 90.38 102 LYS A N 1
ATOM 758 C CA . LYS A 1 102 ? -4.499 6.578 17.977 1.00 90.38 102 LYS A CA 1
ATOM 759 C C . LYS A 1 102 ? -3.944 6.838 16.568 1.00 90.38 102 LYS A C 1
ATOM 761 O O . LYS A 1 102 ? -4.103 7.944 16.071 1.00 90.38 102 LYS A O 1
ATOM 766 N N . TYR A 1 103 ? 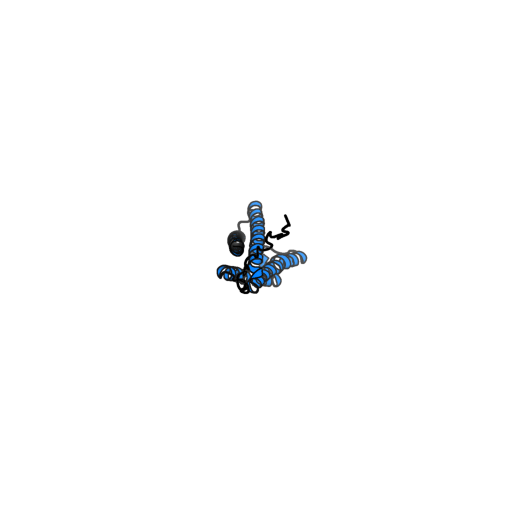-3.290 5.860 15.937 1.00 93.06 103 TYR A N 1
ATOM 767 C CA . TYR A 1 103 ? -2.714 5.995 14.596 1.00 93.06 103 TYR A CA 1
ATOM 768 C C . TYR A 1 103 ? -3.539 5.317 13.493 1.00 93.06 103 TYR A C 1
ATOM 770 O O . TYR A 1 103 ? -3.160 5.437 12.332 1.00 93.06 103 TYR A O 1
ATOM 778 N N . ALA A 1 104 ? -4.660 4.643 13.798 1.00 92.94 104 ALA A N 1
ATOM 779 C CA . ALA A 1 104 ? -5.481 3.984 12.765 1.00 92.94 104 ALA A CA 1
ATOM 780 C C . ALA A 1 104 ? -5.934 4.959 11.684 1.00 92.94 104 ALA A C 1
ATOM 782 O O . ALA A 1 104 ? -5.769 4.700 10.495 1.00 92.94 104 ALA A O 1
ATOM 783 N N . HIS A 1 105 ? -6.489 6.089 12.119 1.00 92.00 105 HIS A N 1
ATOM 784 C CA . HIS A 1 105 ? -6.988 7.116 11.221 1.00 92.00 105 HIS A CA 1
ATOM 785 C C . HIS A 1 105 ? -5.873 7.661 10.319 1.00 92.00 105 HIS A C 1
ATOM 787 O O . HIS A 1 105 ? -6.049 7.777 9.107 1.00 92.00 105 HIS A O 1
ATOM 793 N N . THR A 1 106 ? -4.703 7.938 10.902 1.00 94.44 106 THR A N 1
ATOM 794 C CA . THR A 1 106 ? -3.524 8.397 10.163 1.00 94.44 106 THR A CA 1
ATOM 795 C C . THR A 1 106 ? -3.069 7.354 9.145 1.00 94.44 106 THR A C 1
ATOM 797 O O . THR A 1 106 ? -2.809 7.712 8.001 1.00 94.44 106 THR A O 1
ATOM 800 N N . ALA A 1 107 ? -3.016 6.075 9.526 1.00 95.50 107 ALA A N 1
ATOM 801 C CA . ALA A 1 107 ? -2.625 4.989 8.632 1.00 95.50 107 ALA A CA 1
ATOM 802 C C . ALA A 1 107 ? -3.611 4.817 7.464 1.00 95.50 107 ALA A C 1
ATOM 804 O O . ALA A 1 107 ? -3.186 4.748 6.313 1.00 95.50 107 ALA A O 1
ATOM 805 N N . ALA A 1 108 ? -4.920 4.819 7.737 1.00 94.81 108 ALA A N 1
ATOM 806 C CA . ALA A 1 108 ? -5.956 4.718 6.708 1.00 94.81 108 ALA A CA 1
ATOM 807 C C . ALA A 1 108 ? -5.949 5.926 5.757 1.00 94.81 108 ALA A C 1
ATOM 809 O O . ALA A 1 108 ? -6.023 5.759 4.542 1.00 94.81 108 ALA A O 1
ATOM 810 N N . THR A 1 109 ? -5.789 7.139 6.295 1.00 95.69 109 THR A N 1
ATOM 811 C CA . THR A 1 109 ? -5.675 8.360 5.484 1.00 95.69 109 THR A CA 1
ATOM 812 C C . THR A 1 109 ? -4.435 8.313 4.597 1.00 95.69 109 THR A C 1
ATOM 814 O O . THR A 1 109 ? -4.531 8.555 3.398 1.00 95.69 109 THR A O 1
ATOM 817 N N . ALA A 1 110 ? -3.277 7.952 5.155 1.00 96.31 110 ALA A N 1
ATOM 818 C CA . ALA A 1 110 ? -2.042 7.835 4.387 1.00 96.31 110 ALA A CA 1
ATOM 819 C C . ALA A 1 110 ? -2.173 6.803 3.257 1.00 96.31 110 ALA A C 1
ATOM 821 O O . ALA A 1 110 ? -1.824 7.106 2.119 1.00 96.31 110 ALA A O 1
ATOM 822 N N . LEU A 1 111 ? -2.742 5.625 3.545 1.00 95.75 111 LEU A N 1
ATOM 823 C CA . LEU A 1 111 ? -3.042 4.609 2.533 1.00 95.75 111 LEU A CA 1
ATOM 824 C C . LEU A 1 111 ? -3.918 5.166 1.408 1.00 95.75 111 LEU A C 1
ATOM 826 O O . LEU A 1 111 ? -3.600 4.960 0.242 1.00 95.75 111 LEU A O 1
ATOM 830 N N . CYS A 1 112 ? -4.982 5.896 1.748 1.00 96.38 112 CYS A N 1
ATOM 831 C CA . CYS A 1 112 ? -5.873 6.498 0.761 1.00 96.38 112 CYS A CA 1
ATOM 832 C C . CYS A 1 112 ? -5.112 7.412 -0.208 1.00 96.38 112 CYS A C 1
ATOM 834 O O . CYS A 1 112 ? -5.277 7.288 -1.417 1.00 96.38 112 CYS A O 1
ATOM 836 N N . PHE A 1 113 ? -4.261 8.307 0.301 1.00 96.94 113 PHE A N 1
ATOM 837 C CA . PHE A 1 113 ? -3.491 9.223 -0.547 1.00 96.94 113 PHE A CA 1
ATOM 838 C C . PHE A 1 113 ? -2.449 8.501 -1.401 1.00 96.94 113 PHE A C 1
ATOM 840 O O . PHE A 1 113 ? -2.325 8.794 -2.590 1.00 96.94 113 PHE A O 1
ATOM 847 N N . LEU A 1 114 ? -1.717 7.554 -0.812 1.00 95.94 114 LEU A N 1
ATOM 848 C CA . LEU A 1 114 ? -0.681 6.803 -1.522 1.00 95.94 114 LEU A CA 1
ATOM 849 C C . LEU A 1 114 ? -1.279 5.984 -2.669 1.00 95.94 114 LEU A C 1
ATOM 851 O O . LEU A 1 114 ? -0.762 6.020 -3.783 1.00 95.94 114 LEU A O 1
ATOM 855 N N . LEU A 1 115 ? -2.398 5.303 -2.419 1.00 95.00 115 LEU A N 1
ATOM 856 C CA . LEU A 1 115 ? -3.070 4.477 -3.419 1.00 95.00 115 LEU A CA 1
ATOM 857 C C . LEU A 1 115 ? -3.787 5.312 -4.478 1.00 95.00 115 LEU A C 1
ATOM 859 O O . LEU A 1 115 ? -3.711 4.969 -5.653 1.00 95.00 115 LEU A O 1
ATOM 863 N N . ALA A 1 116 ? -4.396 6.441 -4.103 1.00 95.31 116 ALA A N 1
ATOM 864 C CA . ALA A 1 116 ? -5.000 7.358 -5.067 1.00 95.31 116 ALA A CA 1
ATOM 865 C C . ALA A 1 116 ? -3.953 7.941 -6.026 1.00 95.31 116 ALA A C 1
ATOM 867 O O . ALA A 1 116 ? -4.186 8.006 -7.235 1.00 95.31 116 ALA A O 1
ATOM 868 N N . GLY A 1 117 ? -2.795 8.352 -5.499 1.00 95.31 117 GLY A N 1
ATOM 869 C CA . GLY A 1 117 ? -1.691 8.864 -6.310 1.00 95.31 117 GLY A CA 1
ATOM 870 C C . GLY A 1 117 ? -1.140 7.800 -7.255 1.00 95.31 117 GLY A C 1
ATOM 871 O O . GLY A 1 117 ? -0.967 8.062 -8.444 1.00 95.31 117 GLY A O 1
ATOM 872 N N . LEU A 1 118 ? -0.939 6.585 -6.740 1.00 93.88 118 LEU A N 1
ATOM 873 C CA . LEU A 1 118 ? -0.435 5.454 -7.512 1.00 93.88 118 LEU A CA 1
ATOM 874 C C . LEU A 1 118 ? -1.413 5.035 -8.623 1.00 93.88 118 LEU A C 1
ATOM 876 O O . LEU A 1 118 ? -1.002 4.925 -9.777 1.00 93.88 118 LEU A O 1
ATOM 880 N N . PHE A 1 119 ? -2.705 4.920 -8.298 1.00 95.19 119 PHE A N 1
ATOM 881 C CA . PHE A 1 119 ? -3.772 4.669 -9.267 1.00 95.19 119 PHE A CA 1
ATOM 882 C C . PHE A 1 119 ? -3.795 5.741 -10.356 1.00 95.19 119 PHE A C 1
ATOM 884 O O . PHE A 1 119 ? -3.831 5.416 -11.536 1.00 95.19 119 PHE A O 1
ATOM 891 N N . SER A 1 120 ? -3.747 7.021 -9.974 1.00 95.00 120 SER A N 1
ATOM 892 C CA . SER A 1 120 ? -3.833 8.132 -10.928 1.00 95.00 120 SER A CA 1
ATOM 893 C C . SER A 1 120 ? -2.648 8.132 -11.892 1.00 95.00 120 SER A C 1
ATOM 895 O O . SER A 1 120 ? -2.839 8.221 -13.102 1.00 95.00 120 SER A O 1
ATOM 897 N N . ALA A 1 121 ? -1.426 7.978 -11.373 1.00 94.12 121 ALA A N 1
ATOM 898 C CA . ALA A 1 121 ? -0.224 7.913 -12.197 1.00 94.12 121 ALA A CA 1
ATOM 899 C C . ALA A 1 121 ? -0.236 6.688 -13.125 1.00 94.12 121 ALA A C 1
ATOM 901 O O . ALA A 1 121 ? 0.068 6.813 -14.312 1.00 94.12 121 ALA A O 1
ATOM 902 N N . ARG A 1 122 ? -0.648 5.519 -12.615 1.00 92.19 122 ARG A N 1
ATOM 903 C CA . ARG A 1 122 ? -0.742 4.292 -13.416 1.00 92.19 122 ARG A CA 1
ATOM 904 C C . ARG A 1 122 ? -1.855 4.362 -14.454 1.00 92.19 122 ARG A C 1
ATOM 906 O O . ARG A 1 122 ? -1.665 3.873 -15.559 1.00 92.19 122 ARG A O 1
ATOM 913 N N . PHE A 1 123 ? -2.982 4.991 -14.142 1.00 92.88 123 PHE A N 1
ATOM 914 C CA . PHE A 1 123 ? -4.072 5.193 -15.092 1.00 92.88 123 PHE A CA 1
ATOM 915 C C . PHE A 1 123 ? -3.652 6.125 -16.231 1.00 92.88 123 PHE A C 1
ATOM 917 O O . PHE A 1 123 ? -3.915 5.824 -17.391 1.00 92.88 123 PHE A O 1
ATOM 924 N N . ILE A 1 124 ? -2.938 7.212 -15.921 1.00 93.81 124 ILE A N 1
ATOM 925 C CA . ILE A 1 124 ? -2.358 8.092 -16.943 1.00 93.81 124 ILE A CA 1
ATOM 926 C C . ILE A 1 124 ? -1.381 7.307 -17.830 1.00 93.81 124 ILE A C 1
ATOM 928 O O . ILE A 1 124 ? -1.514 7.363 -19.048 1.00 93.81 124 ILE A O 1
ATOM 932 N N . GLY A 1 125 ? -0.459 6.533 -17.247 1.00 91.31 125 GLY A N 1
ATOM 933 C CA . GLY A 1 125 ? 0.466 5.686 -18.014 1.00 91.31 125 GLY A CA 1
ATOM 934 C C . GLY A 1 125 ? -0.251 4.636 -18.868 1.00 91.31 125 GLY A C 1
ATOM 935 O O . GLY A 1 125 ? 0.076 4.451 -20.031 1.00 91.31 125 GLY A O 1
ATOM 936 N N . PHE A 1 126 ? -1.303 4.006 -18.344 1.00 90.69 126 PHE A N 1
ATOM 937 C CA . PHE A 1 126 ? -2.138 3.076 -19.106 1.00 90.69 126 PHE A CA 1
ATOM 938 C C . PHE A 1 126 ? -2.773 3.733 -20.339 1.00 90.69 126 PHE A C 1
ATOM 940 O O . PHE A 1 126 ? -2.765 3.139 -21.414 1.00 90.69 126 PHE A O 1
ATOM 947 N N . VAL A 1 127 ? -3.299 4.953 -20.195 1.00 93.25 127 VAL A N 1
ATOM 948 C CA . VAL A 1 127 ? -3.922 5.696 -21.301 1.00 93.25 127 VAL A CA 1
ATOM 949 C C . VAL A 1 127 ? -2.888 6.168 -22.323 1.00 93.25 127 VAL A C 1
ATOM 951 O O . VAL A 1 127 ? -3.171 6.137 -23.515 1.00 93.25 127 VAL A O 1
ATOM 954 N N . LEU A 1 128 ? -1.715 6.624 -21.877 1.00 94.31 128 LEU A N 1
ATOM 955 C CA . LEU A 1 128 ? -0.677 7.159 -22.765 1.00 94.31 128 LEU A CA 1
ATOM 956 C C . LEU A 1 128 ? 0.108 6.066 -23.496 1.00 94.31 128 LEU A C 1
ATOM 958 O O . LEU A 1 128 ? 0.414 6.229 -24.673 1.00 94.31 128 LEU A O 1
ATOM 962 N N . ASP A 1 129 ? 0.420 4.973 -22.803 1.00 90.31 129 ASP A N 1
ATOM 963 C CA . ASP A 1 129 ? 1.301 3.916 -23.306 1.00 90.31 129 ASP A CA 1
ATOM 964 C C . ASP A 1 129 ? 0.524 2.716 -23.876 1.00 90.31 129 ASP A C 1
ATOM 966 O O . ASP A 1 129 ? 1.134 1.733 -24.291 1.00 90.31 129 ASP A O 1
ATOM 970 N N . GLU A 1 130 ? -0.816 2.758 -23.841 1.00 84.38 130 GLU A N 1
ATOM 971 C CA . GLU A 1 130 ? -1.717 1.658 -24.231 1.00 84.38 130 GLU A CA 1
ATOM 972 C C . GLU A 1 130 ? -1.323 0.310 -23.587 1.00 84.38 130 GLU A C 1
ATOM 974 O O . GLU A 1 130 ? -1.474 -0.770 -24.160 1.00 84.38 130 GLU A O 1
ATOM 979 N N . SER A 1 131 ? -0.810 0.369 -22.353 1.00 77.12 131 SER A N 1
ATOM 980 C CA . SER A 1 131 ? -0.130 -0.733 -21.656 1.00 77.12 131 SER A CA 1
ATOM 981 C C . SER A 1 131 ? -1.093 -1.743 -21.011 1.00 77.12 131 SER A C 1
ATOM 983 O O . SER A 1 131 ? -0.925 -2.162 -19.860 1.00 77.12 131 SER A O 1
ATOM 985 N N . GLY A 1 132 ? -2.123 -2.144 -21.761 1.00 76.44 132 GLY A N 1
ATOM 986 C CA . GLY A 1 132 ? -3.156 -3.104 -21.371 1.00 76.44 132 GLY A CA 1
ATOM 987 C C . GLY A 1 132 ? -2.636 -4.530 -21.220 1.00 76.44 132 GLY A C 1
ATOM 988 O O . GLY A 1 132 ? -2.876 -5.381 -22.069 1.00 76.44 132 GLY A O 1
ATOM 989 N N . SER A 1 133 ? -1.931 -4.789 -20.121 1.00 83.81 133 SER A N 1
ATOM 990 C CA . SER A 1 133 ? -1.525 -6.125 -19.687 1.00 83.81 133 SER A CA 1
ATOM 991 C C . SER A 1 133 ? -2.409 -6.622 -18.542 1.00 83.81 133 SER A C 1
ATOM 993 O O . SER A 1 133 ? -2.961 -5.816 -17.785 1.00 83.81 133 SER A O 1
ATOM 995 N N . ASP A 1 134 ? -2.491 -7.943 -18.356 1.00 84.62 134 ASP A N 1
ATOM 996 C CA . ASP A 1 134 ? -3.193 -8.553 -17.214 1.00 84.62 134 ASP A CA 1
ATOM 997 C C . ASP A 1 134 ? -2.699 -7.984 -15.873 1.00 84.62 134 ASP A C 1
ATOM 999 O O . ASP A 1 134 ? -3.490 -7.726 -14.962 1.00 84.62 134 ASP A O 1
ATOM 1003 N N . TYR A 1 135 ? -1.393 -7.704 -15.781 1.00 83.62 135 TYR A N 1
ATOM 1004 C CA . TYR A 1 135 ? -0.783 -7.059 -14.623 1.00 83.62 135 TYR A CA 1
ATOM 1005 C C . TYR A 1 135 ? -1.333 -5.645 -14.398 1.00 83.62 135 TYR A C 1
ATOM 1007 O O . TYR A 1 135 ? -1.740 -5.316 -13.280 1.00 83.62 135 TYR A O 1
ATOM 1015 N N . THR A 1 136 ? -1.387 -4.818 -15.449 1.00 86.25 136 THR A N 1
ATOM 1016 C CA . THR A 1 136 ? -1.877 -3.430 -15.384 1.00 86.25 136 THR A CA 1
ATOM 1017 C C . THR A 1 136 ? -3.347 -3.378 -14.975 1.00 86.25 136 THR A C 1
ATOM 1019 O O . THR A 1 136 ? -3.715 -2.602 -14.092 1.00 86.25 136 THR A O 1
ATOM 1022 N N . TYR A 1 137 ? -4.195 -4.230 -15.559 1.00 87.56 137 TYR A N 1
ATOM 1023 C CA . TYR A 1 137 ? -5.610 -4.293 -15.190 1.00 87.56 137 TYR A CA 1
ATOM 1024 C C . TYR A 1 137 ? -5.798 -4.736 -13.736 1.00 87.56 137 TYR A C 1
ATOM 1026 O O . TYR A 1 137 ? -6.559 -4.110 -12.995 1.00 87.56 137 TYR A O 1
ATOM 1034 N N . GLY A 1 138 ? -5.060 -5.765 -13.303 1.00 88.31 138 GLY A N 1
ATOM 1035 C CA . GLY A 1 138 ? -5.093 -6.247 -11.923 1.00 88.31 138 GLY A CA 1
ATOM 1036 C C . GLY A 1 138 ? -4.677 -5.173 -10.916 1.00 88.31 138 GLY A C 1
ATOM 1037 O O . GLY A 1 138 ? -5.372 -4.959 -9.919 1.00 88.31 138 GLY A O 1
ATOM 1038 N N . THR A 1 139 ? -3.593 -4.443 -11.196 1.00 88.56 139 THR A N 1
ATOM 1039 C CA . THR A 1 139 ? -3.141 -3.349 -10.320 1.00 88.56 139 THR A CA 1
ATOM 1040 C C . THR A 1 139 ? -4.122 -2.183 -10.293 1.00 88.56 139 THR A C 1
ATOM 1042 O O . THR A 1 139 ? -4.415 -1.688 -9.210 1.00 88.56 139 THR A O 1
ATOM 1045 N N . LEU A 1 140 ? -4.702 -1.777 -11.427 1.00 90.94 140 LEU A N 1
ATOM 1046 C CA . LEU A 1 140 ? -5.685 -0.684 -11.461 1.00 90.94 140 LEU A CA 1
ATOM 1047 C C . LEU A 1 140 ? -6.946 -0.999 -10.642 1.00 90.94 140 LEU A C 1
ATOM 1049 O O . LEU A 1 140 ? -7.430 -0.148 -9.887 1.00 90.94 140 LEU A O 1
ATOM 1053 N N . VAL A 1 141 ? -7.478 -2.219 -10.756 1.00 93.62 141 VAL A N 1
ATOM 1054 C CA . VAL A 1 141 ? -8.642 -2.655 -9.965 1.00 93.62 141 VAL A CA 1
ATOM 1055 C C . VAL A 1 141 ? -8.292 -2.721 -8.482 1.00 93.62 141 VAL A C 1
ATOM 1057 O O . VAL A 1 141 ? -9.064 -2.246 -7.645 1.00 93.62 141 VAL A O 1
ATOM 1060 N N . PHE A 1 142 ? -7.123 -3.275 -8.152 1.00 91.69 142 PHE A N 1
ATOM 1061 C CA . PHE A 1 142 ? -6.650 -3.339 -6.777 1.00 91.69 142 PHE A CA 1
ATOM 1062 C C . PHE A 1 142 ? -6.530 -1.934 -6.181 1.00 91.69 142 PHE A C 1
ATOM 1064 O O . PHE A 1 142 ? -7.172 -1.646 -5.177 1.00 91.69 142 PHE A O 1
ATOM 1071 N N . GLU A 1 143 ? -5.792 -1.033 -6.827 1.00 92.38 143 GLU A N 1
ATOM 1072 C CA . GLU A 1 143 ? -5.501 0.308 -6.315 1.00 92.38 143 GLU A CA 1
ATOM 1073 C C . GLU A 1 143 ? -6.753 1.169 -6.172 1.00 92.38 143 GLU A C 1
ATOM 1075 O O . GLU A 1 143 ? -6.926 1.826 -5.143 1.00 92.38 143 GLU A O 1
ATOM 1080 N N . SER A 1 144 ? -7.667 1.127 -7.145 1.00 94.31 144 SER A N 1
ATOM 1081 C CA . SER A 1 144 ? -8.941 1.851 -7.060 1.00 94.31 144 SER A CA 1
ATOM 1082 C C . SER A 1 144 ? -9.816 1.340 -5.913 1.00 94.31 144 SER A C 1
ATOM 1084 O O . SER A 1 144 ? -10.278 2.130 -5.086 1.00 94.31 144 SER A O 1
ATOM 1086 N N . THR A 1 145 ? -9.9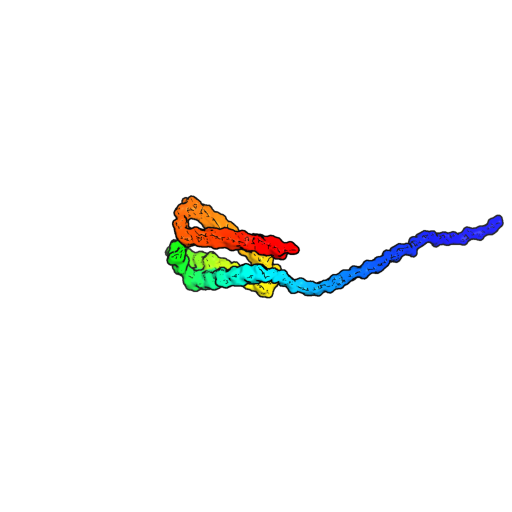88 0.020 -5.797 1.00 94.31 145 THR A N 1
ATOM 1087 C CA . THR A 1 145 ? -10.791 -0.595 -4.729 1.00 94.31 145 THR A CA 1
ATOM 1088 C C . THR A 1 145 ? -10.203 -0.284 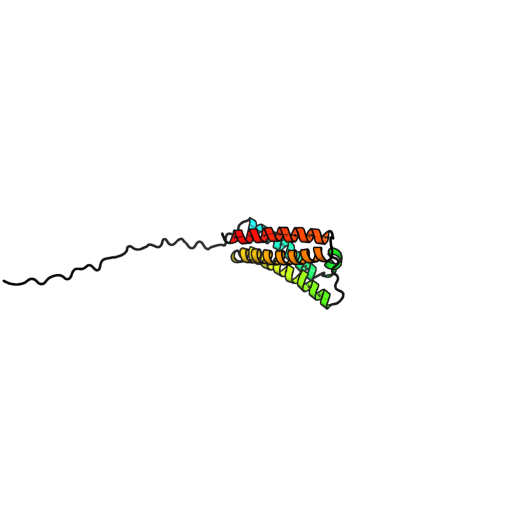-3.354 1.00 94.31 145 THR A C 1
ATOM 1090 O O . THR A 1 145 ? -10.915 0.144 -2.442 1.00 94.31 145 THR A O 1
ATOM 1093 N N . TYR A 1 146 ? -8.887 -0.444 -3.205 1.00 93.56 146 TYR A N 1
ATOM 1094 C CA . TYR A 1 146 ? -8.193 -0.214 -1.942 1.00 93.56 146 TYR A CA 1
ATOM 1095 C C . TYR A 1 146 ? -8.208 1.267 -1.538 1.00 93.56 146 TYR A C 1
ATOM 1097 O O . TYR A 1 146 ? -8.378 1.570 -0.358 1.00 93.56 146 TYR A O 1
ATOM 1105 N N . THR A 1 147 ? -8.119 2.189 -2.503 1.00 94.75 147 THR A N 1
ATOM 1106 C CA . THR A 1 147 ? -8.275 3.635 -2.269 1.00 94.75 147 THR A CA 1
ATOM 1107 C C . THR A 1 147 ? -9.655 3.966 -1.711 1.00 94.75 147 THR A C 1
ATOM 1109 O O . THR A 1 147 ? -9.761 4.663 -0.701 1.00 94.75 147 THR A O 1
ATOM 1112 N N . VAL A 1 148 ? -10.721 3.448 -2.333 1.00 95.94 148 VAL A N 1
ATOM 1113 C CA . VAL A 1 148 ? -12.104 3.710 -1.901 1.00 95.94 148 VAL A CA 1
ATOM 1114 C C . VAL A 1 148 ? -12.338 3.191 -0.484 1.00 95.94 148 VAL A C 1
ATOM 1116 O O . VAL A 1 148 ? -12.889 3.910 0.352 1.00 95.94 148 VAL A O 1
ATOM 1119 N N . ILE A 1 149 ? -11.878 1.971 -0.187 1.00 94.62 149 ILE A N 1
ATOM 1120 C CA . ILE A 1 149 ? -11.990 1.394 1.156 1.00 94.62 149 ILE A CA 1
ATOM 1121 C C . ILE A 1 149 ? -11.191 2.233 2.159 1.00 94.62 149 ILE A C 1
ATOM 1123 O O . ILE A 1 149 ? -11.733 2.609 3.195 1.00 94.62 149 ILE A O 1
ATOM 1127 N N . ALA A 1 150 ? -9.939 2.583 1.852 1.00 93.44 150 ALA A N 1
ATOM 1128 C CA . ALA A 1 150 ? -9.099 3.389 2.735 1.00 93.44 150 ALA A CA 1
ATOM 1129 C C . ALA A 1 150 ? -9.739 4.749 3.059 1.00 93.44 150 ALA A C 1
ATOM 1131 O O . ALA A 1 150 ? -9.816 5.128 4.229 1.00 93.44 150 ALA A O 1
ATOM 1132 N N . GLY A 1 151 ? -10.260 5.451 2.048 1.00 93.75 151 GLY A N 1
ATOM 1133 C CA . GLY A 1 151 ? -10.946 6.733 2.220 1.00 93.75 151 GLY A CA 1
ATOM 1134 C C . GLY A 1 151 ? -12.231 6.608 3.037 1.00 93.75 151 GLY A C 1
ATOM 1135 O O . GLY A 1 151 ? -12.481 7.403 3.943 1.00 93.75 151 GLY A O 1
ATOM 1136 N N . TYR A 1 152 ? -13.025 5.565 2.792 1.00 93.44 152 TYR A N 1
ATOM 1137 C CA . TYR A 1 152 ? -14.218 5.282 3.587 1.00 93.44 152 TYR A CA 1
ATOM 1138 C C . TYR A 1 152 ? -13.882 5.007 5.061 1.00 93.44 152 TYR A C 1
ATOM 1140 O O . TYR A 1 152 ? -14.526 5.553 5.960 1.00 93.44 152 TYR A O 1
ATOM 1148 N N . MET A 1 153 ? -12.847 4.205 5.320 1.00 92.12 153 MET A N 1
ATOM 1149 C CA . MET A 1 153 ? -12.396 3.879 6.674 1.00 92.12 153 MET A CA 1
ATOM 1150 C C . MET A 1 153 ? -11.807 5.096 7.395 1.00 92.12 153 MET A C 1
ATOM 1152 O O . MET A 1 153 ? -12.065 5.281 8.585 1.00 92.12 153 MET A O 1
ATOM 1156 N N . ALA A 1 154 ? -11.069 5.951 6.683 1.00 89.69 154 ALA A N 1
ATOM 1157 C CA . ALA A 1 154 ? -10.565 7.214 7.211 1.00 89.69 154 ALA A CA 1
ATOM 1158 C C . ALA A 1 154 ? -11.718 8.137 7.646 1.00 89.69 154 ALA A C 1
ATOM 1160 O O . ALA A 1 154 ? -11.741 8.597 8.786 1.00 89.69 154 ALA A O 1
ATOM 1161 N N . ASN A 1 155 ? -12.737 8.309 6.801 1.00 88.44 155 ASN A N 1
ATOM 1162 C CA . ASN A 1 155 ? -13.901 9.145 7.113 1.00 88.44 155 ASN A CA 1
ATOM 1163 C C . ASN A 1 155 ? -14.727 8.608 8.295 1.00 88.44 155 ASN A C 1
ATOM 1165 O O . ASN A 1 155 ? -15.240 9.381 9.099 1.00 88.44 155 ASN A O 1
ATOM 1169 N N . ARG A 1 156 ? -14.833 7.281 8.432 1.00 81.56 156 ARG A N 1
ATOM 1170 C CA . ARG A 1 156 ? -15.547 6.611 9.536 1.00 81.56 156 ARG A CA 1
ATOM 1171 C C .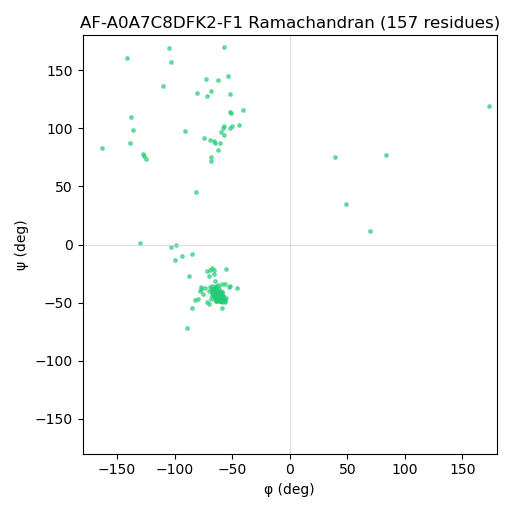 ARG A 1 156 ? -14.833 6.704 10.881 1.00 81.56 156 ARG A C 1
ATOM 1173 O O . ARG A 1 156 ? -15.476 6.526 11.902 1.00 81.56 156 ARG A O 1
ATOM 1180 N N . SER A 1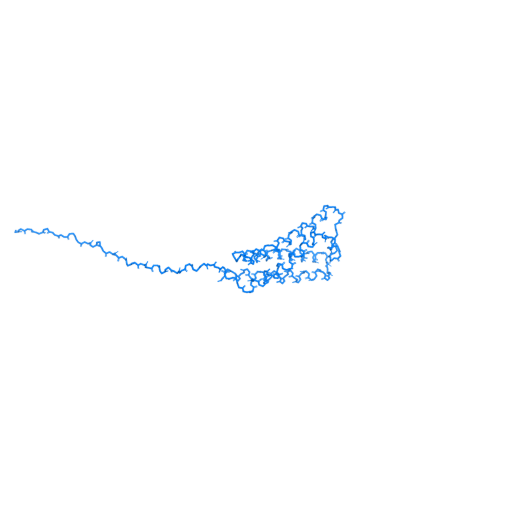 157 ? -13.522 6.922 10.894 1.00 72.69 157 SER A N 1
ATOM 1181 C CA . SER A 1 157 ? -12.737 6.944 12.132 1.00 72.69 157 SER A CA 1
ATOM 1182 C C . SER A 1 157 ? -12.737 8.306 12.840 1.00 72.69 157 SER A C 1
ATOM 1184 O O . SER A 1 157 ? -12.192 8.390 13.940 1.00 72.69 157 SER A O 1
ATOM 1186 N N . GLN A 1 158 ? -13.279 9.359 12.216 1.00 61.06 158 GLN A N 1
ATOM 1187 C CA . GLN A 1 158 ? -13.389 10.704 12.803 1.00 61.06 158 GLN A CA 1
ATOM 1188 C C . GLN A 1 158 ? -14.784 11.022 13.375 1.00 61.06 158 GLN A C 1
ATOM 1190 O O . GLN A 1 158 ? -14.918 12.029 14.070 1.00 61.06 158 GLN A O 1
ATOM 1195 N N . GLY A 1 159 ? -15.803 10.214 13.060 1.00 45.03 159 GLY A N 1
ATOM 1196 C CA . GLY A 1 159 ? -17.189 10.386 13.523 1.00 45.03 159 GLY A CA 1
ATOM 1197 C C . GLY A 1 159 ? -17.543 9.423 14.642 1.00 45.03 159 GLY A C 1
ATOM 1198 O O . GLY A 1 159 ? -18.336 9.835 15.515 1.00 45.03 159 GLY A O 1
#

pLDDT: mean 83.15, std 18.93, range [36.88, 97.94]

Nearest PDB structures (foldseek):
  2rld-assembly1_A  TM=6.048E-01  e=4.329E-01  Bacteroides thetaiotaomicron VPI-5482
  8a3k-assembly1_UNK  TM=5.701E-01  e=4.549E-01  synthetic construct
  3g67-assembly1_B  TM=2.604E-01  e=8.907E+00  Thermotoga maritima
  3g6b-assembly1_B  TM=2.636E-01  e=8.476E+00  Thermotoga maritima

Foldseek 3Di:
DDDDDDDPDDDPDDPPDDPPVVPPDPPPCPVPQDPLLLVLLVVLLVPQQVQLQCCLVCVCVCCVLPVQDDPDPVSSVVSNVPRHVVSNVLSVLSVCCNVGVVSSLVSLVVLLVVLVVVLVVLVVCCVVVVPDDPSSVVSNVVSVVSNVSSVVSNVVSVD

Solvent-accessible surface area (backbone atoms only — not comparable to full-atom values): 8848 Å² total; per-residue (Å²): 134,90,88,84,89,81,78,94,76,84,78,92,73,80,82,73,77,82,78,74,71,75,73,70,73,80,66,76,78,68,55,81,67,53,69,67,56,50,50,51,32,50,52,43,24,66,53,29,28,56,50,5,52,44,23,51,75,47,47,68,56,38,31,77,68,70,69,52,69,60,92,44,75,66,44,46,49,50,42,22,44,59,53,4,50,49,30,26,49,51,8,51,42,20,46,44,13,66,78,35,46,89,34,35,45,57,31,28,43,50,48,18,54,54,28,44,52,50,33,52,56,50,50,51,47,36,70,74,66,65,52,85,41,77,57,49,55,52,48,48,55,48,28,50,55,51,18,54,51,22,45,51,52,26,61,61,66,78,112

Radius of gyration: 29.76 Å; Cα contacts (8 Å, |Δi|>4): 149; chains: 1; bounding box: 60×78×91 Å

Secondary structure (DSSP, 8-state):
----------------------------------HHHHHHHHHHHHHHHHHHHHHHH-TTHHHHHHS---SSHHHHHHHIIIIIIIHHHHHHHHHHHHH-GGGHHHHHHHHHHHHHHHHHHHHHHHHHH----HHHHHHHHHHHHHHHHHHHHHHHT--

Mean predicted aligned error: 11.06 Å

Sequence (159 aa):
MAPDAGCWSLAFSFIRPSQTRFFKPAHSVEGDQTMAMKIFLGLSVFIWLPYGLYCIAVPEYLAEAAGVAATTATGTTEIRAMYGGLQTSIGLLCALGLARPKYAHTAATALCFLLAGLFSARFIGFVLDESGSDYTYGTLVFESTYTVIAGYMANRSQG